Protein AF-A0A941SS49-F1 (afdb_monomer_lite)

Structure (mmCIF, N/CA/C/O backbone):
data_AF-A0A941SS49-F1
#
_entry.id   AF-A0A941SS49-F1
#
loop_
_atom_site.group_PDB
_atom_site.id
_atom_site.type_symbol
_atom_site.label_atom_id
_atom_site.label_alt_id
_atom_site.label_comp_id
_atom_site.label_asym_id
_atom_site.label_entity_id
_atom_site.label_seq_id
_atom_site.pdbx_PDB_ins_code
_atom_site.Cartn_x
_atom_site.Cartn_y
_atom_site.Cartn_z
_atom_site.occupancy
_atom_site.B_iso_or_equiv
_atom_site.auth_seq_id
_atom_site.auth_comp_id
_atom_site.auth_asym_id
_atom_site.auth_atom_id
_atom_site.pdbx_PDB_model_num
ATOM 1 N N . MET A 1 1 ? -16.506 -3.229 18.062 1.00 86.88 1 MET A N 1
ATOM 2 C CA . MET A 1 1 ? -15.623 -2.274 17.357 1.00 86.88 1 MET A CA 1
ATOM 3 C C . MET A 1 1 ? -14.153 -2.681 17.448 1.00 86.88 1 MET A C 1
ATOM 5 O O . MET A 1 1 ? -13.540 -2.844 16.407 1.00 86.88 1 MET A O 1
ATOM 9 N N . ILE A 1 2 ? -13.611 -2.964 18.641 1.00 95.12 2 ILE A N 1
ATOM 10 C CA . ILE A 1 2 ? -12.202 -3.381 18.815 1.00 95.12 2 ILE A CA 1
ATOM 11 C C . ILE A 1 2 ? -11.760 -4.558 17.921 1.00 95.12 2 ILE A C 1
ATOM 13 O O . ILE A 1 2 ? -10.708 -4.479 17.300 1.00 95.12 2 ILE A O 1
ATOM 17 N N . VAL A 1 3 ? -12.590 -5.603 17.783 1.00 96.25 3 VAL A N 1
ATOM 18 C CA . VAL A 1 3 ? -12.307 -6.765 16.914 1.00 96.25 3 VAL A CA 1
ATOM 19 C C . VAL A 1 3 ? -12.168 -6.350 15.448 1.00 96.25 3 VAL A C 1
ATOM 21 O O . VAL A 1 3 ? -11.257 -6.806 14.767 1.00 96.25 3 VAL A O 1
ATOM 24 N N . ILE A 1 4 ? -13.031 -5.445 14.975 1.00 94.44 4 ILE A N 1
ATOM 25 C CA . ILE A 1 4 ? -12.984 -4.925 13.601 1.00 94.44 4 ILE A CA 1
ATOM 26 C C . ILE A 1 4 ? -11.710 -4.101 13.402 1.00 94.44 4 ILE A C 1
ATOM 28 O O . ILE A 1 4 ? -11.007 -4.303 12.415 1.00 94.44 4 ILE A O 1
ATOM 32 N N . LEU A 1 5 ? -11.371 -3.227 14.360 1.00 94.75 5 LEU A N 1
ATOM 33 C CA . LEU A 1 5 ? -10.139 -2.439 14.287 1.00 94.75 5 LEU A CA 1
ATOM 34 C C . LEU A 1 5 ? -8.895 -3.330 14.244 1.00 94.75 5 LEU A C 1
ATOM 36 O O . LEU A 1 5 ? -7.997 -3.094 13.438 1.00 94.75 5 LEU A O 1
ATOM 40 N N . ALA A 1 6 ? -8.846 -4.368 15.078 1.00 97.06 6 ALA A N 1
ATOM 41 C CA . ALA A 1 6 ? -7.744 -5.323 15.088 1.00 97.06 6 ALA A CA 1
ATOM 42 C C . ALA A 1 6 ? -7.649 -6.100 13.766 1.00 97.06 6 ALA A C 1
ATOM 44 O O . ALA A 1 6 ? -6.567 -6.179 13.187 1.00 97.06 6 ALA A O 1
ATOM 45 N N . ALA A 1 7 ? -8.774 -6.611 13.255 1.00 97.06 7 ALA A N 1
ATOM 46 C CA . ALA A 1 7 ? -8.815 -7.355 11.998 1.00 97.06 7 ALA A CA 1
ATOM 47 C C . ALA A 1 7 ? -8.338 -6.506 10.811 1.00 97.06 7 ALA A C 1
ATOM 49 O O . ALA A 1 7 ? -7.483 -6.942 10.042 1.00 97.06 7 ALA A O 1
ATOM 50 N N . PHE A 1 8 ? -8.832 -5.273 10.685 1.00 96.88 8 PHE A N 1
ATOM 51 C CA . PHE A 1 8 ? -8.411 -4.375 9.609 1.00 96.88 8 PHE A CA 1
ATOM 52 C C . PHE A 1 8 ? -6.958 -3.916 9.785 1.00 96.88 8 PHE A C 1
ATOM 54 O O . PHE A 1 8 ? -6.226 -3.849 8.804 1.00 96.88 8 PHE A O 1
ATOM 61 N N . SER A 1 9 ? -6.492 -3.684 11.017 1.00 97.44 9 SER A N 1
ATOM 62 C CA . SER A 1 9 ? -5.074 -3.378 11.270 1.00 97.44 9 SER A CA 1
ATOM 63 C C . SER A 1 9 ? -4.164 -4.519 10.812 1.00 97.44 9 SER A C 1
ATOM 65 O O . SER A 1 9 ? -3.162 -4.272 10.145 1.00 97.44 9 SER A O 1
ATOM 67 N N . LEU A 1 10 ? -4.526 -5.769 11.120 1.00 97.94 10 LEU A N 1
ATOM 68 C CA . LEU A 1 10 ? -3.777 -6.946 10.679 1.00 97.94 10 LEU A CA 1
ATOM 69 C C . LEU A 1 10 ? -3.791 -7.081 9.154 1.00 97.94 10 LEU A C 1
ATOM 71 O O . LEU A 1 10 ? -2.753 -7.325 8.542 1.00 97.94 10 LEU A O 1
ATOM 75 N N . PHE A 1 11 ? -4.950 -6.879 8.532 1.00 97.62 11 PHE A N 1
ATOM 76 C CA . PHE A 1 11 ? -5.067 -6.885 7.080 1.00 97.62 11 PHE A CA 1
ATOM 77 C C . PHE A 1 11 ? -4.156 -5.826 6.433 1.00 97.62 11 PHE A C 1
ATOM 79 O O . PHE A 1 11 ? -3.403 -6.139 5.508 1.00 97.62 11 PHE A O 1
ATOM 86 N N . HIS A 1 12 ? -4.161 -4.593 6.946 1.00 97.62 12 HIS A N 1
ATOM 87 C CA . HIS A 1 12 ? -3.292 -3.514 6.473 1.00 97.62 12 HIS A CA 1
ATOM 88 C C . HIS A 1 12 ? -1.810 -3.797 6.713 1.00 97.62 12 HIS A C 1
ATOM 90 O O . HIS A 1 12 ? -0.986 -3.453 5.873 1.00 97.62 12 HIS A O 1
ATOM 96 N N . LEU A 1 13 ? -1.462 -4.467 7.811 1.00 97.81 13 LEU A N 1
ATOM 97 C CA . LEU A 1 13 ? -0.091 -4.885 8.080 1.00 97.81 13 LEU A CA 1
ATOM 98 C C . LEU A 1 13 ? 0.400 -5.911 7.047 1.00 97.81 13 LEU A C 1
ATOM 100 O O . LEU A 1 13 ? 1.484 -5.748 6.484 1.00 97.81 13 LEU A O 1
ATOM 104 N N . ILE A 1 14 ? -0.403 -6.942 6.768 1.00 98.12 14 ILE A N 1
ATOM 105 C CA . ILE A 1 14 ? -0.065 -7.998 5.801 1.00 98.12 14 ILE A CA 1
ATOM 106 C C . ILE A 1 14 ? 0.060 -7.402 4.397 1.00 98.12 14 ILE A C 1
ATOM 108 O O . ILE A 1 14 ? 1.085 -7.553 3.733 1.00 98.12 14 ILE A O 1
ATOM 112 N N . THR A 1 15 ? -0.966 -6.677 3.957 1.00 96.38 15 THR A N 1
ATOM 113 C CA . THR A 1 15 ? -0.978 -6.055 2.627 1.00 96.38 15 THR A CA 1
ATOM 114 C C . THR A 1 15 ? 0.071 -4.955 2.494 1.00 96.38 15 THR A C 1
ATOM 116 O O . THR A 1 15 ? 0.671 -4.812 1.434 1.00 96.38 15 THR A O 1
ATOM 119 N N . GLY A 1 16 ? 0.345 -4.207 3.565 1.00 96.88 16 GLY A N 1
ATOM 120 C CA . GLY A 1 16 ? 1.363 -3.159 3.595 1.00 96.88 16 GLY A CA 1
ATOM 121 C C . GLY A 1 16 ? 2.754 -3.746 3.422 1.00 96.88 16 GLY A C 1
ATOM 122 O O . GLY A 1 16 ? 3.534 -3.24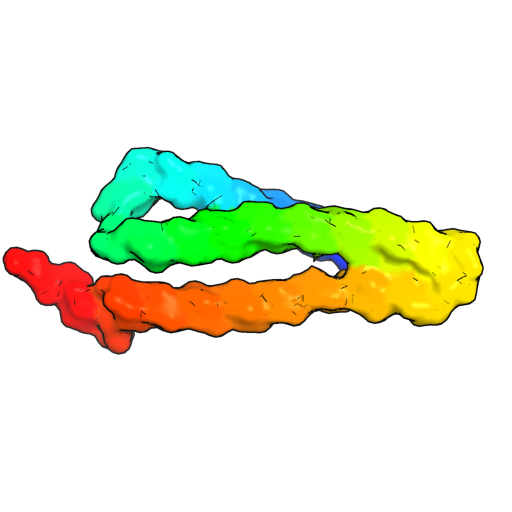7 2.618 1.00 96.88 16 GLY A O 1
ATOM 123 N N . THR A 1 17 ? 3.023 -4.863 4.100 1.00 97.38 17 THR A N 1
ATOM 124 C CA . THR A 1 17 ? 4.262 -5.631 3.935 1.00 97.38 17 THR A CA 1
ATOM 125 C C . THR A 1 17 ? 4.401 -6.172 2.512 1.00 97.38 17 THR A C 1
ATOM 127 O O . THR A 1 17 ? 5.465 -6.041 1.915 1.00 97.38 17 THR A O 1
ATOM 130 N N . ALA A 1 18 ? 3.331 -6.731 1.937 1.00 96.19 18 ALA A N 1
ATOM 131 C CA . ALA A 1 18 ? 3.347 -7.219 0.557 1.00 96.19 18 ALA A CA 1
ATOM 132 C C . ALA A 1 18 ? 3.613 -6.087 -0.454 1.00 96.19 18 ALA A C 1
ATOM 134 O O . ALA A 1 18 ? 4.463 -6.228 -1.332 1.00 96.19 18 ALA A O 1
ATOM 135 N N . SER A 1 19 ? 2.938 -4.945 -0.290 1.00 96.44 19 SER A N 1
ATOM 136 C CA . SER A 1 19 ? 3.121 -3.749 -1.121 1.00 96.44 19 SER A CA 1
ATOM 137 C C . SER A 1 19 ? 4.540 -3.196 -1.014 1.00 96.44 19 SER A C 1
ATOM 139 O O . SER A 1 19 ? 5.154 -2.876 -2.026 1.00 96.44 19 SER A O 1
ATOM 141 N N . LEU A 1 20 ? 5.095 -3.138 0.198 1.00 96.19 20 LEU A N 1
ATOM 142 C CA . LEU A 1 20 ? 6.476 -2.722 0.430 1.00 96.19 20 LEU A CA 1
ATOM 143 C C . LEU A 1 20 ? 7.476 -3.689 -0.219 1.00 96.19 20 LEU A C 1
ATOM 145 O O . LEU A 1 20 ? 8.429 -3.248 -0.854 1.00 96.19 20 LEU A O 1
ATOM 149 N N . GLY A 1 21 ? 7.244 -5.000 -0.107 1.00 96.88 21 GLY A N 1
ATOM 150 C CA . GLY A 1 21 ? 8.060 -6.015 -0.773 1.00 96.88 21 GLY A CA 1
ATOM 151 C C . GLY A 1 21 ? 8.071 -5.841 -2.293 1.00 96.88 21 GLY A C 1
ATOM 152 O O . GLY A 1 21 ? 9.135 -5.885 -2.909 1.00 96.88 21 GLY A O 1
ATOM 153 N N . LEU A 1 22 ? 6.908 -5.566 -2.892 1.00 94.81 22 LEU A N 1
ATOM 154 C CA . LEU A 1 22 ? 6.805 -5.245 -4.316 1.00 94.81 22 LEU A CA 1
ATOM 155 C C . LEU A 1 22 ? 7.529 -3.936 -4.659 1.00 94.81 22 LEU A C 1
ATOM 157 O O . LEU A 1 22 ? 8.289 -3.898 -5.622 1.00 94.81 22 LEU A O 1
ATOM 161 N N . ALA A 1 23 ? 7.357 -2.892 -3.847 1.00 94.94 23 ALA A N 1
ATOM 162 C CA . ALA A 1 23 ? 8.013 -1.602 -4.042 1.00 94.94 23 ALA A CA 1
ATOM 163 C C . ALA A 1 23 ? 9.543 -1.733 -4.059 1.00 94.94 23 ALA A C 1
ATOM 165 O O . ALA A 1 23 ? 10.203 -1.155 -4.917 1.00 94.94 23 ALA A O 1
ATOM 166 N N . VAL A 1 24 ? 10.104 -2.532 -3.145 1.00 97.19 24 VAL A N 1
ATOM 167 C CA . VAL A 1 24 ? 11.541 -2.836 -3.098 1.00 97.19 24 VAL A CA 1
ATOM 168 C C . VAL A 1 24 ? 11.967 -3.678 -4.300 1.00 97.19 24 VAL A C 1
ATOM 170 O O . VAL A 1 24 ? 12.996 -3.387 -4.907 1.00 97.19 24 VAL A O 1
ATOM 173 N N . ARG A 1 25 ? 11.176 -4.6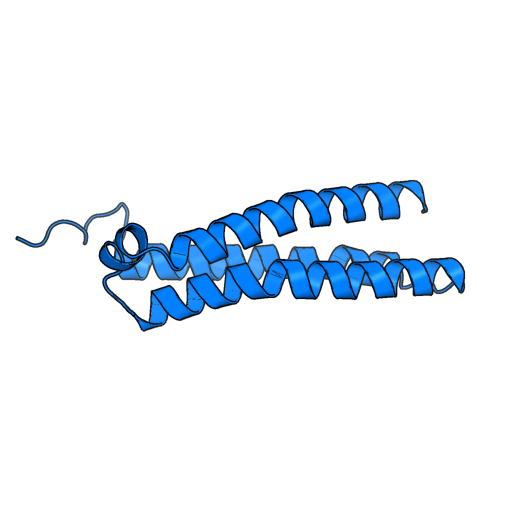88 -4.688 1.00 95.69 25 ARG A N 1
ATOM 174 C CA . ARG A 1 25 ? 11.456 -5.514 -5.872 1.00 95.69 25 ARG A CA 1
ATOM 175 C C . ARG A 1 25 ? 11.542 -4.671 -7.148 1.00 95.69 25 ARG A C 1
ATOM 177 O O . ARG A 1 25 ? 12.456 -4.885 -7.938 1.00 95.69 25 ARG A O 1
ATOM 184 N N . LEU A 1 26 ? 10.661 -3.684 -7.320 1.00 94.25 26 LEU A N 1
ATOM 185 C CA . LEU A 1 26 ? 10.677 -2.764 -8.467 1.00 94.25 26 LEU A CA 1
ATOM 186 C C . LEU A 1 26 ? 11.962 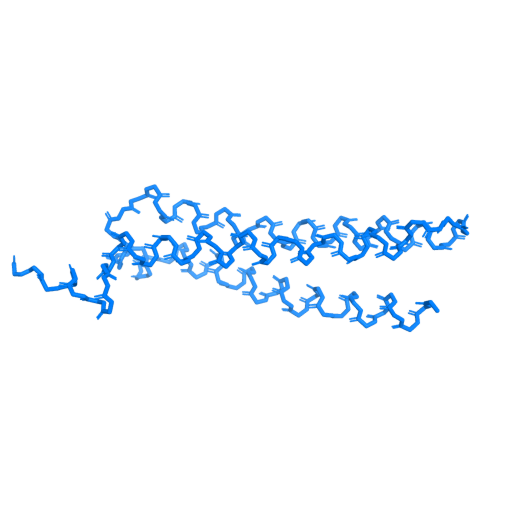-1.922 -8.560 1.00 94.25 26 LEU A C 1
ATOM 188 O O . LEU A 1 26 ? 12.287 -1.417 -9.631 1.00 94.25 26 LEU A O 1
ATOM 192 N N . LEU A 1 27 ? 12.731 -1.797 -7.471 1.00 95.12 27 LEU A N 1
ATOM 193 C CA . LEU A 1 27 ? 14.018 -1.101 -7.495 1.00 95.12 27 LEU A CA 1
ATOM 194 C C . LEU A 1 27 ? 15.155 -1.948 -8.082 1.00 95.12 27 LEU A C 1
ATOM 196 O O . LEU A 1 27 ? 16.189 -1.374 -8.434 1.00 95.12 27 LEU A O 1
ATOM 200 N N . THR A 1 28 ? 14.986 -3.271 -8.174 1.00 95.38 28 THR A N 1
ATOM 201 C CA . THR A 1 28 ? 16.041 -4.195 -8.617 1.00 95.38 28 THR A CA 1
ATOM 202 C C . THR A 1 28 ? 16.382 -4.001 -10.098 1.00 95.38 28 THR A C 1
ATOM 204 O O . THR A 1 28 ? 15.481 -3.742 -10.900 1.00 95.38 28 THR A O 1
ATOM 207 N N . PRO A 1 29 ? 17.663 -4.114 -10.498 1.00 95.06 29 PRO A N 1
ATOM 208 C CA . PRO A 1 29 ? 18.058 -3.971 -11.899 1.00 95.06 29 PRO A CA 1
ATOM 209 C C . PRO A 1 29 ? 17.316 -4.932 -12.831 1.00 95.06 29 PRO A C 1
ATOM 211 O O . PRO A 1 29 ? 16.924 -4.537 -13.928 1.00 95.06 29 PRO A O 1
ATOM 214 N N . GLU A 1 30 ? 17.098 -6.168 -12.378 1.00 92.19 30 GLU A N 1
ATOM 215 C CA . GLU A 1 30 ? 16.411 -7.207 -13.134 1.00 92.19 30 GLU A CA 1
ATOM 216 C C . GLU A 1 30 ? 14.970 -6.796 -13.415 1.00 92.19 30 GLU A C 1
ATOM 218 O O . GLU A 1 30 ? 14.555 -6.788 -14.569 1.00 92.19 30 GLU A O 1
ATOM 223 N N . GLU A 1 31 ? 14.210 -6.394 -12.392 1.00 91.00 31 GLU A N 1
ATOM 224 C CA . GLU A 1 31 ? 12.819 -5.981 -12.581 1.00 91.00 31 GLU A CA 1
ATOM 225 C C . GLU A 1 31 ? 12.747 -4.733 -13.465 1.00 91.00 31 GLU A C 1
ATOM 227 O O . GLU A 1 31 ? 12.005 -4.728 -14.440 1.00 91.00 31 GLU A O 1
ATOM 232 N N . ARG A 1 32 ? 13.586 -3.718 -13.207 1.00 92.31 32 ARG A N 1
ATOM 233 C CA . ARG A 1 32 ? 13.629 -2.471 -13.991 1.00 92.31 32 ARG A CA 1
ATOM 234 C C . ARG A 1 32 ? 13.883 -2.700 -15.482 1.00 92.31 32 ARG A C 1
ATOM 236 O O . ARG A 1 32 ? 13.368 -1.933 -16.291 1.00 92.31 32 ARG A O 1
ATOM 243 N N . ALA A 1 33 ? 14.650 -3.727 -15.848 1.00 91.06 33 ALA A N 1
ATOM 244 C CA . ALA A 1 33 ? 14.932 -4.059 -17.244 1.00 91.06 33 ALA A CA 1
ATOM 245 C C . ALA A 1 33 ? 13.690 -4.536 -18.024 1.00 91.06 33 ALA A C 1
ATOM 247 O O . ALA A 1 33 ? 13.680 -4.448 -19.250 1.00 91.06 33 ALA A O 1
ATOM 248 N N . HIS A 1 34 ? 12.643 -5.001 -17.334 1.00 87.38 34 HIS A N 1
ATOM 249 C CA . HIS A 1 34 ? 11.390 -5.439 -17.958 1.00 87.38 34 HIS A CA 1
ATOM 250 C C . HIS A 1 34 ? 10.445 -4.278 -18.300 1.00 87.38 34 HIS A C 1
ATOM 252 O O . HIS A 1 34 ? 9.503 -4.466 -19.066 1.00 87.38 34 HIS A O 1
ATOM 258 N N . TRP A 1 35 ? 10.684 -3.081 -17.757 1.00 89.44 35 TRP A N 1
ATOM 259 C CA . TRP A 1 35 ? 9.825 -1.918 -17.970 1.00 89.44 35 TRP A CA 1
ATOM 260 C C . TRP A 1 35 ? 10.261 -1.132 -19.202 1.00 89.44 35 TRP A C 1
ATOM 262 O O . TRP A 1 35 ? 11.391 -0.643 -19.276 1.00 89.44 35 TRP A O 1
ATOM 272 N N . ARG A 1 36 ? 9.347 -0.935 -20.153 1.00 88.12 36 ARG A N 1
ATOM 273 C CA . ARG A 1 36 ? 9.604 -0.146 -21.365 1.00 88.12 36 ARG A CA 1
ATOM 274 C C . ARG A 1 36 ? 9.455 1.342 -21.068 1.00 88.12 36 ARG A C 1
ATOM 276 O O . ARG A 1 36 ? 10.280 2.146 -21.507 1.00 88.12 36 ARG A O 1
ATOM 283 N N . SER A 1 37 ? 8.427 1.721 -20.305 1.00 88.69 37 SER A N 1
ATOM 284 C CA . SER A 1 37 ? 8.178 3.110 -19.908 1.00 88.69 37 SER A CA 1
ATOM 285 C C . SER A 1 37 ? 8.701 3.401 -18.501 1.00 88.69 37 SER A C 1
ATOM 287 O O . SER A 1 37 ? 8.154 2.944 -17.495 1.00 88.69 37 SER A O 1
ATOM 289 N N . LYS A 1 38 ? 9.721 4.265 -18.406 1.00 91.81 38 LYS A N 1
ATOM 290 C CA . LYS A 1 38 ? 10.198 4.778 -17.109 1.00 91.81 38 LYS A CA 1
ATOM 291 C C . LYS A 1 38 ? 9.104 5.512 -16.315 1.00 91.81 38 LYS A C 1
ATOM 293 O O . LYS A 1 38 ? 9.036 5.300 -15.108 1.00 91.81 38 LYS A O 1
ATOM 298 N N . PRO A 1 39 ? 8.237 6.342 -16.934 1.00 93.00 39 PRO A N 1
ATOM 299 C CA . PRO A 1 39 ? 7.101 6.928 -16.225 1.00 93.00 39 PRO A CA 1
ATOM 300 C C . PRO A 1 39 ? 6.164 5.895 -15.586 1.00 93.00 39 PRO A C 1
ATOM 302 O O . PRO A 1 39 ? 5.787 6.070 -14.430 1.00 93.00 39 PRO A O 1
ATOM 305 N N . ASN A 1 40 ? 5.826 4.810 -16.291 1.00 92.44 40 ASN A N 1
ATOM 306 C CA . ASN A 1 40 ? 4.931 3.778 -15.752 1.00 92.44 40 ASN A CA 1
ATOM 307 C C . ASN A 1 40 ? 5.564 3.057 -14.560 1.00 92.44 40 ASN A C 1
ATOM 309 O O . ASN A 1 40 ? 4.894 2.831 -13.554 1.00 92.44 40 ASN A O 1
ATOM 313 N N . LEU A 1 41 ? 6.868 2.780 -14.640 1.00 92.69 41 LEU A N 1
ATOM 314 C CA . LEU A 1 41 ? 7.632 2.226 -13.529 1.00 92.69 41 LEU A CA 1
ATOM 315 C C . LEU A 1 41 ? 7.594 3.146 -12.302 1.00 92.69 41 LEU A C 1
ATOM 317 O O . LEU A 1 41 ? 7.311 2.683 -11.203 1.00 92.69 41 LEU A O 1
ATOM 321 N N . VAL A 1 42 ? 7.806 4.454 -12.478 1.00 94.38 42 VAL A N 1
ATOM 322 C CA . VAL A 1 42 ? 7.720 5.422 -11.370 1.00 94.38 42 VAL A CA 1
ATOM 323 C C . VAL A 1 42 ? 6.319 5.431 -10.754 1.00 94.38 42 VAL A C 1
ATOM 325 O O . VAL A 1 42 ? 6.182 5.452 -9.534 1.00 94.38 42 VAL A O 1
ATOM 328 N N . VAL A 1 43 ? 5.266 5.378 -11.571 1.00 94.38 43 VAL A N 1
ATOM 329 C CA . VAL A 1 43 ? 3.882 5.308 -11.078 1.00 94.38 43 VAL A CA 1
ATOM 330 C C . VAL A 1 43 ? 3.635 4.017 -10.283 1.00 94.38 43 VAL A C 1
ATOM 332 O O . VAL A 1 43 ? 3.044 4.068 -9.199 1.00 94.38 43 VAL A O 1
ATOM 335 N N . ALA A 1 44 ? 4.114 2.870 -10.768 1.00 93.25 44 ALA A N 1
ATOM 336 C CA . ALA A 1 44 ? 4.016 1.589 -10.069 1.00 93.25 44 ALA A CA 1
ATOM 337 C C . ALA A 1 44 ? 4.799 1.593 -8.744 1.00 93.25 44 ALA A C 1
ATOM 339 O O . ALA A 1 44 ? 4.276 1.180 -7.709 1.00 93.25 44 ALA A O 1
ATOM 340 N N . GLU A 1 45 ? 6.021 2.128 -8.742 1.00 94.88 45 GLU A N 1
ATOM 341 C CA . GLU A 1 45 ? 6.827 2.300 -7.532 1.00 94.88 45 GLU A CA 1
ATOM 342 C C . GLU A 1 45 ? 6.088 3.175 -6.509 1.00 94.88 45 GLU A C 1
ATOM 344 O O . GLU A 1 45 ? 5.883 2.758 -5.368 1.00 94.88 45 GLU A O 1
ATOM 349 N N . LEU A 1 46 ? 5.634 4.365 -6.915 1.00 95.19 46 LEU A N 1
ATOM 350 C CA . LEU A 1 46 ? 4.947 5.308 -6.029 1.00 95.19 46 LEU A CA 1
ATOM 351 C C . LEU A 1 46 ? 3.673 4.710 -5.433 1.00 95.19 46 LEU A C 1
ATOM 353 O O . LEU A 1 46 ? 3.432 4.843 -4.234 1.00 95.19 46 LEU A O 1
ATOM 357 N N . THR A 1 47 ? 2.864 4.025 -6.239 1.00 94.50 47 THR A N 1
ATOM 358 C CA . THR A 1 47 ? 1.629 3.401 -5.746 1.00 94.50 47 THR A CA 1
ATOM 359 C C . THR A 1 47 ? 1.899 2.314 -4.706 1.00 94.50 47 THR A C 1
ATOM 361 O O . THR A 1 47 ? 1.195 2.272 -3.690 1.00 94.50 47 THR A O 1
ATOM 364 N N . CYS A 1 48 ? 2.946 1.505 -4.901 1.00 95.62 48 CYS A N 1
ATOM 365 C CA . CYS A 1 48 ? 3.363 0.481 -3.941 1.00 95.62 48 CYS A CA 1
ATOM 366 C C . CYS A 1 48 ? 3.957 1.080 -2.654 1.00 95.62 48 CYS A C 1
ATOM 368 O O . CYS A 1 48 ? 3.691 0.574 -1.561 1.00 95.62 48 CYS A O 1
ATOM 370 N N . TRP A 1 49 ? 4.739 2.160 -2.763 1.00 96.75 49 TRP A N 1
ATOM 371 C CA . TRP A 1 49 ? 5.350 2.844 -1.616 1.00 96.75 49 TRP A CA 1
ATOM 372 C C . TRP A 1 49 ? 4.335 3.608 -0.761 1.00 96.75 49 TRP A C 1
ATOM 374 O O . TRP A 1 49 ? 4.464 3.646 0.463 1.00 96.75 49 TRP A O 1
ATOM 384 N N . LEU A 1 50 ? 3.319 4.214 -1.379 1.00 96.31 50 LEU A N 1
ATOM 385 C CA . LEU A 1 50 ? 2.349 5.053 -0.672 1.00 96.31 50 LEU A CA 1
ATOM 386 C C . LEU A 1 50 ? 1.362 4.249 0.175 1.00 96.31 50 LEU A C 1
ATOM 388 O O . LEU A 1 50 ? 0.983 4.705 1.255 1.00 96.31 50 LEU A O 1
ATOM 392 N N . TYR A 1 51 ? 0.964 3.056 -0.271 1.00 96.62 51 TYR A N 1
ATOM 393 C CA . TYR A 1 51 ? -0.018 2.246 0.450 1.00 96.62 51 TYR A CA 1
ATOM 394 C C . TYR A 1 51 ? 0.341 1.990 1.930 1.00 96.62 51 TYR A C 1
ATOM 396 O O . TYR A 1 51 ? -0.480 2.329 2.786 1.00 96.62 51 TYR A O 1
ATOM 404 N N . PRO A 1 52 ? 1.528 1.449 2.289 1.00 96.50 52 PRO A N 1
ATOM 405 C CA . PRO A 1 52 ? 1.859 1.186 3.690 1.00 96.50 52 PRO A CA 1
ATOM 406 C C . PRO A 1 52 ? 1.874 2.463 4.542 1.00 96.50 52 PRO A C 1
ATOM 408 O O . PRO A 1 52 ? 1.462 2.422 5.700 1.00 96.50 52 PRO A O 1
ATOM 411 N N . VAL A 1 53 ? 2.282 3.604 3.974 1.00 96.75 53 VAL A N 1
ATOM 412 C CA . VAL A 1 53 ? 2.285 4.902 4.670 1.00 96.75 53 VAL A CA 1
ATOM 413 C C . VAL A 1 53 ? 0.859 5.354 4.982 1.00 96.75 53 VAL A C 1
ATOM 415 O O . VAL A 1 53 ? 0.554 5.691 6.127 1.00 96.75 53 VAL A O 1
ATOM 418 N N . ILE A 1 54 ? -0.028 5.319 3.983 1.00 96.50 54 ILE A N 1
ATOM 419 C CA . ILE A 1 54 ? -1.440 5.693 4.135 1.00 96.50 54 ILE A CA 1
ATOM 420 C C . ILE A 1 54 ? -2.122 4.756 5.135 1.00 96.50 54 ILE A C 1
ATOM 422 O O . ILE A 1 54 ? -2.777 5.220 6.068 1.00 96.50 54 ILE A O 1
ATOM 426 N N . ALA A 1 55 ? -1.929 3.445 4.984 1.00 97.25 55 ALA A N 1
ATOM 427 C CA . ALA A 1 55 ? -2.534 2.438 5.843 1.00 97.25 55 ALA A CA 1
ATOM 428 C C . ALA A 1 55 ? -2.086 2.578 7.305 1.00 97.25 55 ALA A C 1
ATOM 430 O O . ALA A 1 55 ? -2.917 2.533 8.215 1.00 97.25 55 ALA A O 1
ATOM 431 N N . PHE A 1 56 ? -0.794 2.824 7.539 1.00 97.19 56 PHE A N 1
ATOM 432 C CA . PHE A 1 56 ? -0.264 3.056 8.879 1.00 97.19 56 PHE A CA 1
ATOM 433 C C . PHE A 1 56 ? -0.820 4.341 9.504 1.00 97.19 56 PHE A C 1
ATOM 435 O O . PHE A 1 56 ? -1.306 4.309 10.636 1.00 97.19 56 PHE A O 1
ATOM 442 N N . ALA A 1 57 ? -0.808 5.459 8.768 1.00 97.62 57 ALA A N 1
ATOM 443 C CA . ALA A 1 57 ? -1.343 6.730 9.251 1.00 97.62 57 ALA A CA 1
ATOM 444 C C . ALA A 1 57 ? -2.831 6.602 9.620 1.00 97.62 57 ALA A C 1
ATOM 446 O O . ALA A 1 57 ? -3.222 6.915 10.748 1.00 97.62 57 ALA A O 1
ATOM 447 N N . CYS A 1 58 ? -3.646 6.066 8.709 1.00 97.56 58 CYS A N 1
ATOM 448 C CA . CYS A 1 58 ? -5.061 5.786 8.939 1.00 97.56 58 CYS A CA 1
ATOM 449 C C . CYS A 1 58 ? -5.285 4.874 10.150 1.00 97.56 58 CYS A C 1
ATOM 451 O O . CYS A 1 58 ? -6.153 5.167 10.971 1.00 97.56 58 CYS A O 1
ATOM 453 N N . GLY A 1 59 ? -4.476 3.821 10.309 1.00 97.38 59 GLY A N 1
ATOM 454 C CA . GLY A 1 59 ? -4.520 2.929 11.465 1.00 97.38 59 GLY A CA 1
ATOM 455 C C . GLY A 1 59 ? -4.286 3.661 12.785 1.00 97.38 59 GLY A C 1
ATOM 456 O O . GLY A 1 59 ? -5.103 3.567 13.702 1.00 97.38 59 GLY A O 1
ATOM 457 N N . VAL A 1 60 ? -3.215 4.453 12.872 1.00 97.81 60 VAL A N 1
ATOM 458 C CA . VAL A 1 60 ? -2.894 5.246 14.070 1.00 97.81 60 VAL A CA 1
ATOM 459 C C . VAL A 1 60 ? -4.029 6.214 14.412 1.00 97.81 60 VAL A C 1
ATOM 461 O O . VAL A 1 60 ? -4.462 6.274 15.567 1.00 97.81 60 VAL A O 1
ATOM 464 N N . PHE A 1 61 ? -4.543 6.957 13.429 1.00 98.00 61 PHE A N 1
ATOM 465 C CA . PHE A 1 61 ? -5.642 7.893 13.663 1.00 98.00 61 PHE A CA 1
ATOM 466 C C . PHE A 1 61 ? -6.950 7.179 14.026 1.00 98.00 61 PHE A C 1
ATOM 468 O O . PHE A 1 61 ? -7.674 7.668 14.891 1.00 98.00 61 PHE A O 1
ATOM 475 N N . ALA A 1 62 ? -7.235 6.011 13.446 1.00 97.81 62 ALA A N 1
ATOM 476 C CA . ALA A 1 62 ? -8.416 5.217 13.771 1.00 97.81 62 ALA A CA 1
ATOM 477 C C . ALA A 1 62 ? -8.405 4.735 15.227 1.00 97.81 62 ALA A C 1
ATOM 479 O O . ALA A 1 62 ? -9.408 4.874 15.928 1.00 97.81 62 ALA A O 1
ATOM 480 N N . TRP A 1 63 ? -7.270 4.223 15.711 1.00 98.00 63 TRP A N 1
ATOM 481 C CA . TRP A 1 63 ? -7.136 3.788 17.104 1.00 98.00 63 TRP A CA 1
ATOM 482 C C . TRP A 1 63 ? -7.257 4.953 18.092 1.00 98.00 63 TRP A C 1
ATOM 484 O O . TRP A 1 63 ? -7.928 4.807 19.113 1.00 98.00 63 TRP A O 1
ATOM 494 N N . ARG A 1 64 ? -6.697 6.126 17.764 1.00 98.00 64 ARG A N 1
ATOM 495 C CA . ARG A 1 64 ? -6.874 7.357 18.562 1.00 98.00 64 ARG A CA 1
ATOM 496 C C . ARG A 1 64 ? -8.323 7.843 18.573 1.00 98.00 64 ARG A C 1
ATOM 498 O O . ARG A 1 64 ? -8.840 8.234 19.614 1.00 98.00 64 ARG A O 1
ATOM 505 N N . ALA A 1 65 ? -8.989 7.822 17.422 1.00 97.69 65 ALA A N 1
ATOM 506 C CA . ALA A 1 65 ? -10.401 8.168 17.323 1.00 97.69 65 ALA A CA 1
ATOM 507 C C . ALA A 1 65 ? -11.246 7.219 18.188 1.00 97.69 65 ALA A C 1
ATOM 509 O O . ALA A 1 65 ? -12.071 7.677 18.975 1.00 97.69 65 ALA A O 1
ATOM 510 N N . PHE A 1 66 ? -10.978 5.912 18.121 1.00 97.62 66 PHE A N 1
ATOM 511 C CA . PHE A 1 66 ? -11.666 4.910 18.929 1.00 97.62 66 PHE A CA 1
ATOM 512 C C . PHE A 1 66 ? -11.451 5.114 20.434 1.00 97.62 66 PHE A C 1
ATOM 514 O O . PHE A 1 66 ? -12.429 5.118 21.180 1.00 97.62 66 PHE A O 1
ATOM 521 N N . SER A 1 67 ? -10.210 5.340 20.886 1.00 97.31 67 SER A N 1
ATOM 522 C CA . SER A 1 67 ? -9.925 5.579 22.310 1.00 97.31 67 SER A CA 1
ATOM 523 C C . SER A 1 67 ? -10.594 6.846 22.845 1.00 97.31 67 SER A C 1
ATOM 525 O O . SER A 1 67 ? -10.937 6.907 24.020 1.00 97.31 67 SER A O 1
ATOM 527 N N . ASN A 1 68 ? -10.818 7.835 21.977 1.00 97.56 68 ASN A N 1
ATOM 528 C CA . ASN A 1 68 ? -11.487 9.091 22.310 1.00 97.56 68 ASN A CA 1
ATOM 529 C C . ASN A 1 68 ? -13.012 9.047 22.086 1.00 97.56 68 ASN A C 1
ATOM 531 O O . ASN A 1 68 ? -13.657 10.093 22.117 1.00 97.56 68 ASN A O 1
ATOM 535 N N . GLY A 1 69 ? -13.593 7.872 21.809 1.00 96.00 69 GLY A N 1
ATOM 536 C CA . GLY A 1 69 ? -15.035 7.709 21.591 1.00 96.00 69 GLY A CA 1
ATOM 537 C C . GLY A 1 69 ? -15.571 8.368 20.313 1.00 96.00 69 GLY A C 1
ATOM 538 O O . GLY A 1 69 ? -16.771 8.604 20.196 1.00 96.00 69 GLY A O 1
ATOM 539 N N . GLN A 1 70 ? -14.702 8.685 19.352 1.00 96.38 70 GLN A N 1
ATOM 540 C CA . GLN A 1 70 ? -15.080 9.354 18.111 1.00 96.38 70 GLN A CA 1
ATOM 541 C C . GLN A 1 70 ? -15.718 8.368 17.112 1.00 96.38 70 GLN A C 1
ATOM 543 O O . GLN A 1 70 ? -15.185 7.274 16.894 1.00 96.38 70 GLN A O 1
ATOM 548 N N . PRO A 1 71 ? -16.811 8.749 16.421 1.00 93.44 71 PRO A N 1
ATOM 549 C CA . PRO A 1 71 ? -17.566 7.829 15.563 1.00 93.44 71 PRO A CA 1
ATOM 550 C C . PRO A 1 71 ? -16.848 7.478 14.250 1.00 93.44 71 PRO A C 1
ATOM 552 O O . PRO A 1 71 ? -17.173 6.482 13.608 1.00 93.44 71 PRO A O 1
ATOM 555 N N . HIS A 1 72 ? -15.854 8.270 13.842 1.00 95.06 72 HIS A N 1
ATOM 556 C CA . HIS A 1 72 ? -15.183 8.142 12.546 1.00 95.06 72 HIS A CA 1
ATOM 557 C C . HIS A 1 72 ? -13.980 7.177 12.549 1.00 95.06 72 HIS A C 1
ATOM 559 O O . HIS A 1 72 ? -13.272 7.082 11.547 1.00 95.06 72 HIS A O 1
ATOM 565 N N . ALA A 1 73 ? -13.748 6.427 13.635 1.00 95.56 73 ALA A N 1
ATOM 566 C CA . ALA A 1 73 ? -12.655 5.451 13.723 1.00 95.56 73 ALA A CA 1
ATOM 567 C C . ALA A 1 73 ? -12.724 4.378 12.621 1.00 95.56 73 ALA A C 1
ATOM 569 O O . ALA A 1 73 ? -11.715 4.060 11.993 1.00 95.56 73 ALA A O 1
ATOM 570 N N . LEU A 1 74 ? -13.925 3.853 12.348 1.00 93.00 74 LEU A N 1
ATOM 571 C CA . LEU A 1 74 ? -14.121 2.856 11.295 1.00 93.00 74 LEU A CA 1
ATOM 572 C C . LEU A 1 74 ? -13.878 3.450 9.903 1.00 93.00 74 LEU A C 1
ATOM 574 O O . LEU A 1 74 ? -13.233 2.812 9.078 1.00 93.00 74 LEU A O 1
ATOM 578 N N . ALA A 1 75 ? -14.344 4.680 9.665 1.00 95.00 75 ALA A N 1
ATOM 579 C CA . ALA A 1 75 ? -14.139 5.374 8.397 1.00 95.00 75 ALA A CA 1
ATOM 580 C C . ALA A 1 75 ? -12.642 5.560 8.106 1.00 95.00 75 ALA A C 1
ATOM 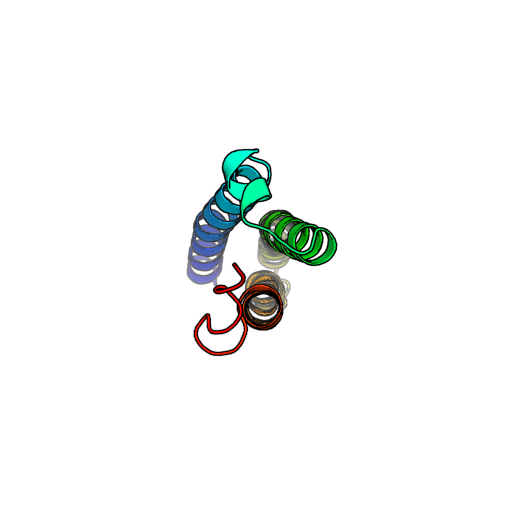582 O O . ALA A 1 75 ? -12.183 5.186 7.027 1.00 95.00 75 ALA A O 1
ATOM 583 N N . LEU A 1 76 ? -11.872 6.033 9.095 1.00 95.56 76 LEU A N 1
ATOM 584 C CA . LEU A 1 76 ? -10.417 6.173 8.988 1.00 95.56 76 LEU A CA 1
ATOM 585 C C . LEU A 1 76 ? -9.739 4.851 8.640 1.00 95.56 76 LEU A C 1
ATOM 587 O O . LEU A 1 76 ? -8.901 4.822 7.746 1.00 95.56 76 LEU A O 1
ATOM 591 N N . LEU A 1 77 ? -10.121 3.763 9.310 1.00 94.19 77 LEU A N 1
ATOM 592 C CA . LEU A 1 77 ? -9.502 2.463 9.077 1.00 94.19 77 LEU A CA 1
ATOM 593 C C . LEU A 1 77 ? -9.926 1.832 7.748 1.00 94.19 77 LEU A C 1
ATOM 595 O O . LEU A 1 77 ? -9.179 1.048 7.188 1.00 94.19 77 LEU A O 1
ATOM 599 N N . SER A 1 78 ? -11.101 2.178 7.224 1.00 94.12 78 SER A N 1
ATOM 600 C CA . SER A 1 78 ? -11.548 1.715 5.908 1.00 94.12 78 SER A CA 1
ATOM 601 C C . SER A 1 78 ? -10.986 2.531 4.738 1.00 94.12 78 SER A C 1
ATOM 603 O O . SER A 1 78 ? -10.933 2.036 3.615 1.00 94.12 78 SER A O 1
ATOM 605 N N . ALA A 1 79 ? -10.547 3.770 4.972 1.00 95.19 79 ALA A N 1
ATOM 606 C CA . ALA A 1 79 ? -10.087 4.667 3.912 1.00 95.19 79 ALA A CA 1
ATOM 607 C C . ALA A 1 79 ? -8.970 4.078 3.019 1.00 95.19 79 ALA A C 1
ATOM 609 O O . ALA A 1 79 ? -9.057 4.244 1.799 1.00 95.19 79 ALA A O 1
ATOM 610 N N . PRO A 1 80 ? -7.975 3.327 3.540 1.00 95.50 80 PRO A N 1
ATOM 611 C CA . PRO A 1 80 ? -6.945 2.720 2.700 1.00 95.50 80 PRO A CA 1
ATOM 612 C C . PRO A 1 80 ? -7.480 1.688 1.697 1.00 95.50 80 PRO A C 1
ATOM 614 O O . PRO A 1 80 ? -6.806 1.424 0.706 1.00 95.50 80 PRO A O 1
ATOM 617 N N . PHE A 1 81 ? -8.687 1.133 1.879 1.00 94.56 81 PHE A N 1
ATOM 618 C CA . PHE A 1 81 ? -9.275 0.246 0.867 1.00 94.56 81 PHE A CA 1
ATOM 619 C C . PHE A 1 81 ? -9.525 0.959 -0.462 1.00 94.56 81 PHE A C 1
ATOM 621 O O . PHE A 1 81 ? -9.382 0.350 -1.520 1.00 94.56 81 PHE A O 1
ATOM 628 N N . LEU A 1 82 ? -9.835 2.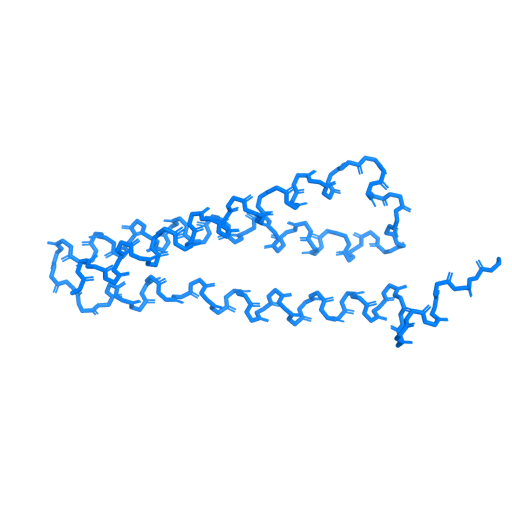258 -0.429 1.00 92.69 82 LEU A N 1
ATOM 629 C CA . LEU A 1 82 ? -9.991 3.048 -1.647 1.00 92.69 82 LEU A CA 1
ATOM 630 C C . LEU A 1 82 ? -8.672 3.135 -2.429 1.00 92.69 82 LEU A C 1
ATOM 632 O O . LEU A 1 82 ? -8.687 3.160 -3.658 1.00 92.69 82 LEU A O 1
ATOM 636 N N . TRP A 1 83 ? -7.530 3.102 -1.735 1.00 93.69 83 TRP A N 1
ATOM 637 C CA . TRP A 1 83 ? -6.225 3.060 -2.391 1.00 93.69 83 TRP A CA 1
ATOM 638 C C . TRP A 1 83 ? -6.032 1.785 -3.210 1.00 93.69 83 TRP A C 1
ATOM 640 O O . TRP A 1 83 ? -5.423 1.852 -4.269 1.00 93.69 83 TRP A O 1
ATOM 650 N N . PHE A 1 84 ? -6.595 0.642 -2.804 1.00 92.25 84 PHE A N 1
ATOM 651 C CA . PHE A 1 84 ? -6.540 -0.564 -3.639 1.00 92.25 84 PHE A CA 1
ATOM 652 C C . PHE A 1 84 ? -7.336 -0.436 -4.924 1.00 92.25 84 PHE A C 1
ATOM 654 O O . PHE A 1 84 ? -6.922 -0.984 -5.940 1.00 92.25 84 PHE A O 1
ATOM 661 N N . VAL A 1 85 ? -8.452 0.293 -4.903 1.00 93.44 85 VAL A N 1
ATOM 662 C CA . VAL A 1 85 ? -9.204 0.580 -6.128 1.00 93.44 85 VAL A CA 1
ATOM 663 C C . VAL A 1 85 ? -8.349 1.431 -7.063 1.00 93.44 85 VAL A C 1
ATOM 665 O O . VAL A 1 85 ? -8.206 1.094 -8.236 1.00 93.44 85 VAL A O 1
ATOM 668 N N . VAL A 1 86 ? -7.714 2.483 -6.534 1.00 91.94 86 VAL A N 1
ATOM 669 C CA . VAL A 1 86 ? -6.776 3.324 -7.296 1.00 91.94 86 VAL A CA 1
ATOM 670 C C . VAL A 1 86 ? -5.624 2.487 -7.846 1.00 91.94 86 VAL A C 1
ATOM 672 O O . VAL A 1 86 ? -5.349 2.541 -9.039 1.00 91.94 86 VAL A O 1
ATOM 675 N N . MET A 1 87 ? -4.987 1.677 -7.003 1.00 92.50 87 MET A N 1
ATOM 676 C CA . MET A 1 87 ? -3.880 0.808 -7.386 1.00 92.50 87 MET A CA 1
ATOM 677 C C . MET A 1 87 ? -4.309 -0.182 -8.473 1.00 92.50 87 MET A C 1
ATOM 679 O O . MET A 1 87 ? -3.646 -0.271 -9.495 1.00 92.50 87 MET A O 1
ATOM 683 N N . GLY A 1 88 ? -5.450 -0.857 -8.321 1.00 92.19 88 GLY A N 1
ATOM 684 C CA . GLY A 1 88 ? -5.972 -1.789 -9.321 1.00 92.19 88 GLY A CA 1
ATOM 685 C C . GLY A 1 88 ? -6.227 -1.128 -10.677 1.00 92.19 88 GLY A C 1
ATOM 686 O O . GLY A 1 88 ? -5.831 -1.672 -11.704 1.00 92.19 88 GLY A O 1
ATOM 687 N N . ILE A 1 89 ? -6.819 0.071 -10.687 1.00 93.69 89 ILE A N 1
ATOM 688 C CA . ILE A 1 89 ? -7.030 0.847 -11.918 1.00 93.69 89 ILE A CA 1
ATOM 689 C C . ILE A 1 89 ? -5.690 1.245 -12.545 1.00 93.69 89 ILE A C 1
ATOM 691 O O . ILE A 1 89 ? -5.493 1.058 -13.742 1.00 93.69 89 ILE A O 1
ATOM 695 N N . VAL A 1 90 ? -4.760 1.773 -11.746 1.00 92.25 90 VAL A N 1
ATOM 696 C CA . VAL A 1 90 ? -3.440 2.204 -12.224 1.00 92.25 90 VAL A CA 1
ATOM 697 C C . VAL A 1 90 ? -2.668 1.033 -12.822 1.00 92.25 90 VAL A C 1
ATOM 699 O O . VAL A 1 90 ? -2.160 1.156 -13.932 1.00 92.25 90 VAL A O 1
ATOM 702 N N . PHE A 1 91 ? -2.619 -0.110 -12.136 1.00 90.88 91 PHE A N 1
ATOM 703 C CA . PHE A 1 91 ? -1.928 -1.294 -12.638 1.00 90.88 91 PHE A CA 1
ATOM 704 C C . PHE A 1 91 ? -2.597 -1.862 -13.890 1.00 90.88 91 PHE A C 1
ATOM 706 O O . PHE A 1 91 ? -1.883 -2.253 -14.803 1.00 90.88 91 PHE A O 1
ATOM 713 N N . ALA A 1 92 ? -3.929 -1.831 -13.999 1.00 90.31 92 ALA A N 1
ATOM 714 C CA . ALA A 1 92 ? -4.615 -2.231 -15.228 1.00 90.31 92 ALA A CA 1
ATOM 715 C C . ALA A 1 92 ? -4.265 -1.321 -16.422 1.00 90.31 92 ALA A C 1
ATOM 717 O O . ALA A 1 92 ? -4.068 -1.804 -17.535 1.00 90.31 92 ALA A O 1
ATOM 718 N N . ILE A 1 93 ? -4.158 -0.005 -16.198 1.00 89.31 93 ILE A N 1
ATOM 719 C CA . ILE A 1 93 ? -3.744 0.957 -17.233 1.00 89.31 93 ILE A CA 1
ATOM 720 C C . ILE A 1 93 ? -2.283 0.732 -17.629 1.00 89.31 93 ILE A C 1
ATOM 722 O O . ILE A 1 93 ? -1.966 0.728 -18.816 1.00 89.31 93 ILE A O 1
ATOM 726 N N . VAL A 1 94 ? -1.399 0.565 -16.644 1.00 88.38 94 VAL A N 1
ATOM 727 C CA . VAL A 1 94 ? 0.033 0.329 -16.859 1.00 88.38 94 VAL A CA 1
ATOM 728 C C . VAL A 1 94 ? 0.262 -0.972 -17.625 1.00 88.38 94 VAL A C 1
ATOM 730 O O . VAL A 1 94 ? 0.991 -0.952 -18.610 1.00 88.38 94 VAL A O 1
ATOM 733 N N . ASP A 1 95 ? -0.398 -2.061 -17.230 1.00 86.69 95 ASP A N 1
ATOM 734 C CA . ASP A 1 95 ? -0.327 -3.362 -17.904 1.00 86.69 95 ASP A CA 1
ATOM 735 C C . ASP A 1 95 ? -0.759 -3.239 -19.372 1.00 86.69 95 ASP A C 1
ATOM 737 O O . ASP A 1 95 ? -0.005 -3.575 -20.282 1.00 86.69 95 ASP A O 1
ATOM 741 N N . TYR A 1 96 ? -1.909 -2.605 -19.627 1.00 86.69 96 TYR A N 1
ATOM 742 C CA . TYR A 1 96 ? -2.359 -2.322 -20.991 1.00 86.69 96 TYR A CA 1
ATOM 743 C C . TYR A 1 96 ? -1.360 -1.464 -21.789 1.00 86.69 96 TYR A C 1
ATOM 745 O O . TYR A 1 96 ? -1.166 -1.692 -22.982 1.00 86.69 96 TYR A O 1
ATOM 753 N N . ALA A 1 97 ? -0.732 -0.465 -21.165 1.00 84.44 97 ALA A N 1
ATOM 754 C CA . ALA A 1 97 ? 0.202 0.432 -21.841 1.00 84.44 97 ALA A CA 1
ATOM 755 C C . ALA A 1 97 ? 1.560 -0.225 -22.154 1.00 84.44 97 ALA A C 1
ATOM 757 O O . ALA A 1 97 ? 2.152 0.080 -23.190 1.00 84.44 97 ALA A O 1
ATOM 758 N N . GLU A 1 98 ? 2.059 -1.099 -21.277 1.00 82.69 98 GLU A N 1
ATOM 759 C CA . GLU A 1 98 ? 3.324 -1.823 -21.465 1.00 82.69 98 GLU A CA 1
ATOM 760 C C . GLU A 1 98 ? 3.172 -3.000 -22.442 1.00 82.69 98 GLU A C 1
ATOM 762 O O . GLU A 1 98 ? 4.002 -3.181 -23.346 1.00 82.69 98 GLU A O 1
ATOM 767 N N . ASP A 1 99 ? 2.085 -3.763 -22.283 1.00 80.56 99 ASP A N 1
ATOM 768 C CA . ASP A 1 99 ? 1.907 -5.090 -22.875 1.00 80.56 99 ASP A CA 1
ATOM 769 C C . ASP A 1 99 ? 0.801 -5.169 -23.936 1.00 80.56 99 ASP A C 1
ATOM 771 O O . ASP A 1 99 ? 0.755 -6.133 -24.708 1.00 80.56 99 ASP A O 1
ATOM 775 N N . GLY A 1 100 ? -0.061 -4.156 -24.037 1.00 74.44 100 GLY A N 1
ATOM 776 C CA . GLY A 1 100 ? -1.230 -4.169 -24.915 1.00 74.44 100 GLY A CA 1
ATOM 777 C C . GLY A 1 100 ? -2.343 -5.101 -24.417 1.00 74.44 100 GLY A C 1
ATOM 778 O O . GLY A 1 100 ? -2.367 -5.533 -23.267 1.00 74.44 100 GLY A O 1
ATOM 779 N N . ILE A 1 101 ? -3.304 -5.433 -25.284 1.00 72.50 101 ILE A N 1
ATOM 780 C CA . ILE A 1 101 ? -4.393 -6.361 -24.933 1.00 72.50 101 ILE A CA 1
ATOM 781 C C . ILE A 1 101 ? -3.847 -7.788 -24.997 1.00 72.50 101 ILE A C 1
ATOM 783 O O . ILE A 1 101 ? -3.439 -8.240 -26.066 1.00 72.50 101 ILE A O 1
ATOM 787 N N . LEU A 1 102 ? -3.875 -8.511 -23.872 1.00 68.31 102 LEU A N 1
ATOM 788 C CA . LEU A 1 102 ? -3.408 -9.904 -23.767 1.00 68.31 102 LEU A CA 1
ATOM 789 C C . LEU A 1 102 ? -1.919 -10.095 -24.129 1.00 68.31 102 LEU A C 1
ATOM 791 O O . LEU A 1 102 ? -1.533 -11.156 -24.615 1.00 68.31 102 LEU A O 1
ATOM 795 N N . GLY A 1 103 ? -1.072 -9.082 -23.914 1.00 64.19 103 GLY A N 1
ATOM 796 C CA . GLY A 1 103 ? 0.368 -9.192 -24.182 1.00 64.19 103 GLY A CA 1
ATOM 797 C C . GLY A 1 103 ? 0.760 -9.066 -25.656 1.00 64.19 103 GLY A C 1
ATOM 798 O O . GLY A 1 103 ? 1.905 -9.349 -26.015 1.00 64.19 103 GLY A O 1
ATOM 799 N N . ASN A 1 104 ? -0.164 -8.648 -26.524 1.00 67.94 104 ASN A N 1
ATOM 800 C CA . ASN A 1 104 ? 0.064 -8.546 -27.964 1.00 67.94 104 ASN A CA 1
ATOM 801 C C . ASN A 1 104 ? 1.132 -7.512 -28.370 1.00 67.94 104 ASN A C 1
ATOM 803 O O . ASN A 1 104 ? 1.611 -7.561 -29.499 1.00 67.94 104 ASN A O 1
ATOM 807 N N . ALA A 1 105 ? 1.535 -6.607 -27.473 1.00 64.75 105 ALA A N 1
ATOM 808 C CA . ALA A 1 105 ? 2.588 -5.625 -27.720 1.00 64.75 105 ALA A CA 1
ATOM 809 C C . ALA A 1 105 ? 3.982 -6.068 -27.228 1.00 64.75 105 ALA A C 1
ATOM 811 O O . ALA A 1 105 ? 4.947 -5.314 -27.421 1.00 64.75 105 ALA A O 1
ATOM 812 N N . ARG A 1 106 ? 4.107 -7.261 -26.611 1.00 62.03 106 ARG A N 1
ATOM 813 C CA . ARG A 1 106 ? 5.391 -7.833 -26.148 1.00 62.03 106 ARG A CA 1
ATOM 814 C C . ARG A 1 106 ? 6.262 -8.379 -27.284 1.00 62.03 106 ARG A C 1
ATOM 816 O O . ARG A 1 106 ? 7.468 -8.503 -27.112 1.00 62.03 106 ARG A O 1
ATOM 823 N N . THR A 1 107 ? 5.679 -8.682 -28.444 1.00 60.22 107 THR A N 1
ATOM 824 C CA . THR A 1 107 ? 6.412 -9.092 -29.650 1.00 60.22 107 THR A CA 1
ATOM 825 C C . THR A 1 107 ? 6.810 -7.861 -30.458 1.00 60.22 107 THR A C 1
ATOM 827 O O . THR A 1 107 ? 6.066 -7.359 -31.298 1.00 60.22 107 THR A O 1
ATOM 830 N N . ARG A 1 108 ? 8.007 -7.343 -30.195 1.00 48.97 108 ARG A N 1
ATOM 831 C CA . ARG A 1 108 ? 8.747 -6.572 -31.192 1.00 48.97 108 ARG A CA 1
ATOM 832 C C . ARG A 1 108 ? 10.149 -7.150 -31.258 1.00 48.97 108 ARG A C 1
ATOM 834 O O . ARG A 1 108 ? 10.910 -6.979 -30.309 1.00 48.97 108 ARG A O 1
ATOM 841 N N . ASP A 1 109 ? 10.389 -7.877 -32.345 1.00 43.56 109 ASP A N 1
ATOM 842 C CA . ASP A 1 109 ? 11.726 -8.108 -32.895 1.00 43.56 109 ASP A CA 1
ATOM 843 C C . ASP A 1 109 ? 12.514 -6.788 -32.979 1.00 43.56 109 ASP A C 1
ATOM 845 O O . ASP A 1 109 ? 11.885 -5.737 -33.276 1.00 43.56 109 ASP A O 1
#

pLDDT: mean 91.35, std 10.12, range [43.56, 98.12]

Sequence (109 aa):
MIVILAAFSLFHLITGTASLGLAVRLLTPEERAHWRSKPNLVVAELTCWLYPVIAFACGVFAWRAFSNGQPHALALLSAPFLWFVVMGIVFAIVDYAEDGILGNARTRD

Radius of gyration: 17.32 Å; chains: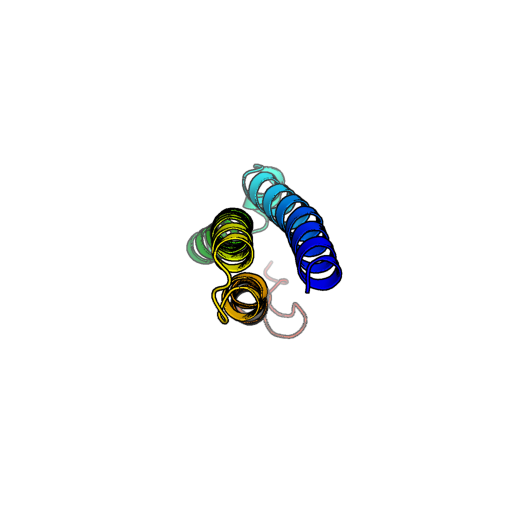 1; bounding box: 36×19×55 Å

Foldseek 3Di:
DVVLLVVLLVVLVVLLVVLVVVLVVLVDPVNVVLFPDPVLSVVSNCLSNVLNVQQVVLSVVLVVCVVVVHPCSVVSSCVSVVSVVVNVVSVVVSCCVRQNDPNPVVDDD

Secondary structure (DSSP, 8-state):
-HHHHHHHHHHHHHHHHHHHHHHHHTTSHHHHHT-S-HHHHHHHHHHHHHHHHHHHHHHHHHHHHHHTT-TTHHHHHHHHHHHHHHHHHHHHHHHHHHH-GGGTTS---